Protein AF-A0A0B2ST90-F1 (afdb_monomer_lite)

Sequence (62 aa):
MTTVFSMLQHSTCPEDLTFHFLSAHDDAPKLFSSIKSTFPYLKMKIDRFDSNRVRGKISKSI

Secondary structure (DSSP, 8-state):
-HHHHHHHHH-S-GGG--EEEEESSTTHHHHHHHHHHH-TT--EEEEE--GGGTTTTS----

Foldseek 3Di:
DVVLVVCCVPDPCNLPDAEEAEDQDPCQVVVVVVVCVVPVNHHYDYDYDDVVVCVVVDDPDD

Organism: Glycine soja (NCBI:txid3848)

pLDDT: mean 88.89, std 6.54, range [55.0, 95.31]

Radius of gyration: 14.27 Å; chains: 1; bounding box: 28×27×35 Å

InterPro domains:
  IPR050748 Glycosyltransferase 8 domain-containing [PTHR13778] (1-62)

Structure (mmCIF, N/CA/C/O backbone):
data_AF-A0A0B2ST90-F1
#
_entry.id   AF-A0A0B2ST90-F1
#
loop_
_atom_site.group_PDB
_atom_site.id
_atom_site.type_symbol
_atom_site.label_atom_id
_atom_site.label_alt_id
_atom_site.label_comp_id
_atom_site.label_asym_id
_atom_site.label_entity_id
_atom_site.label_seq_id
_atom_site.pdbx_PDB_ins_code
_atom_site.Cartn_x
_atom_site.Cartn_y
_atom_site.Cartn_z
_atom_site.occupancy
_atom_site.B_iso_or_equiv
_atom_site.auth_seq_id
_atom_site.auth_comp_id
_atom_site.auth_asym_id
_atom_site.auth_atom_id
_atom_site.pdbx_PDB_model_num
ATOM 1 N N . MET A 1 1 ? 3.842 6.447 6.287 1.00 78.19 1 M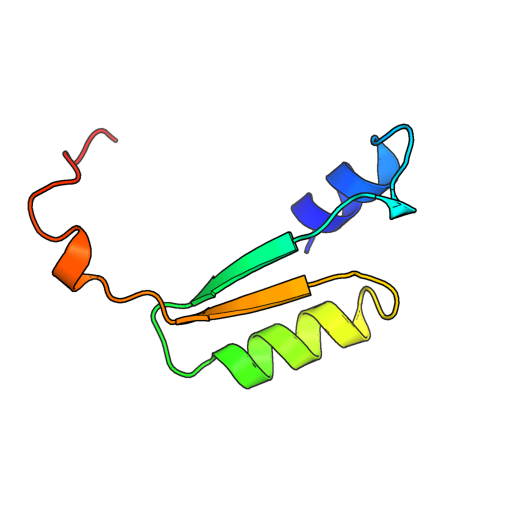ET A N 1
ATOM 2 C CA . MET A 1 1 ? 2.656 6.000 7.058 1.00 78.19 1 MET A CA 1
ATOM 3 C C . MET A 1 1 ? 1.660 7.111 7.369 1.00 78.19 1 MET A C 1
ATOM 5 O O . MET A 1 1 ? 0.485 6.803 7.497 1.00 78.19 1 MET A O 1
ATOM 9 N N . THR A 1 2 ? 2.074 8.380 7.439 1.00 87.25 2 THR A N 1
ATOM 10 C CA . THR A 1 2 ? 1.202 9.528 7.766 1.00 87.25 2 THR A CA 1
ATOM 11 C C . THR A 1 2 ? -0.030 9.662 6.864 1.00 87.25 2 THR A C 1
ATOM 13 O O . THR A 1 2 ? -1.118 9.876 7.377 1.00 87.25 2 THR A O 1
ATOM 16 N N . THR A 1 3 ? 0.101 9.448 5.550 1.00 90.12 3 THR A N 1
ATOM 17 C CA . THR A 1 3 ? -1.032 9.505 4.605 1.00 90.12 3 THR A CA 1
ATOM 18 C C . THR A 1 3 ? -2.091 8.436 4.873 1.00 90.12 3 THR A C 1
ATOM 20 O O . THR A 1 3 ? -3.281 8.723 4.863 1.00 90.12 3 THR A O 1
ATOM 23 N N . VAL A 1 4 ? -1.672 7.196 5.147 1.00 91.50 4 VAL A N 1
ATOM 24 C CA . VAL A 1 4 ? -2.605 6.105 5.480 1.00 91.50 4 VAL A CA 1
ATOM 25 C C . VAL A 1 4 ? -3.366 6.450 6.760 1.00 91.50 4 VAL A C 1
ATOM 27 O O . VAL A 1 4 ? -4.582 6.299 6.814 1.00 91.50 4 VAL A O 1
ATOM 30 N N . PHE A 1 5 ? -2.666 6.987 7.764 1.00 92.06 5 PHE A N 1
ATOM 31 C CA . PHE A 1 5 ? -3.277 7.409 9.021 1.00 92.06 5 PHE A CA 1
ATOM 32 C C . PHE A 1 5 ? -4.291 8.543 8.830 1.00 92.06 5 PHE A C 1
ATOM 34 O O . PHE A 1 5 ? -5.408 8.442 9.327 1.00 92.06 5 PHE A O 1
ATOM 41 N N . SER A 1 6 ? -3.947 9.585 8.066 1.00 94.50 6 SER A N 1
ATOM 42 C CA . SER A 1 6 ? -4.867 10.700 7.823 1.00 94.50 6 SER A CA 1
ATOM 43 C C . SER A 1 6 ? -6.120 10.253 7.066 1.00 94.50 6 SER A C 1
ATOM 45 O O . SER A 1 6 ? -7.216 10.706 7.380 1.00 94.50 6 SER A O 1
ATOM 47 N N . MET A 1 7 ? -5.991 9.331 6.104 1.00 92.69 7 MET A N 1
ATOM 48 C CA . MET A 1 7 ? -7.150 8.768 5.400 1.00 92.69 7 MET A CA 1
ATOM 49 C C . MET A 1 7 ? -8.061 7.990 6.351 1.00 92.69 7 MET A C 1
ATOM 51 O O . MET A 1 7 ? -9.271 8.186 6.314 1.00 92.69 7 MET A O 1
ATOM 55 N N . LEU A 1 8 ? -7.500 7.159 7.234 1.00 92.12 8 LEU A N 1
ATOM 56 C CA . LEU A 1 8 ? -8.284 6.435 8.238 1.00 92.12 8 LEU A CA 1
ATOM 57 C C . LEU A 1 8 ? -8.974 7.386 9.228 1.00 92.12 8 LEU A C 1
ATOM 59 O O . LEU A 1 8 ? -10.123 7.155 9.582 1.00 92.12 8 LEU A O 1
ATOM 63 N N . GLN A 1 9 ? -8.300 8.461 9.647 1.00 92.88 9 GLN A N 1
ATOM 64 C CA . GLN A 1 9 ? -8.829 9.426 10.616 1.00 92.88 9 GLN A CA 1
ATOM 65 C C . GLN A 1 9 ? -9.976 10.282 10.058 1.00 92.88 9 GLN A C 1
ATOM 67 O O . GLN A 1 9 ? -10.862 10.684 10.810 1.00 92.88 9 GLN A O 1
ATOM 72 N N . HIS A 1 10 ? -9.950 10.592 8.762 1.00 93.44 10 HIS A N 1
ATOM 73 C CA . HIS A 1 10 ? -10.892 11.529 8.145 1.00 93.44 10 HIS A CA 1
ATOM 74 C C . HIS A 1 10 ? -11.939 10.868 7.240 1.00 93.44 10 HIS A C 1
ATOM 76 O O . HIS A 1 10 ? -12.767 11.570 6.662 1.00 93.44 10 HIS A O 1
ATOM 82 N N . SER A 1 11 ? -11.937 9.540 7.118 1.00 92.19 11 SER A N 1
ATOM 83 C CA . SER A 1 11 ? -12.968 8.817 6.367 1.00 92.19 11 SER A CA 1
ATOM 84 C C . SER A 1 11 ? -14.173 8.502 7.247 1.00 92.19 11 SER A C 1
ATOM 86 O O . SER A 1 11 ? -14.023 8.050 8.377 1.00 92.19 11 SER A O 1
ATOM 88 N N . THR A 1 12 ? -15.381 8.689 6.712 1.00 92.56 12 THR A N 1
ATOM 89 C CA . THR A 1 12 ? -16.641 8.411 7.426 1.00 92.56 12 THR A CA 1
ATOM 90 C C . THR A 1 12 ? -16.877 6.913 7.665 1.00 92.56 12 THR A C 1
ATOM 92 O O . THR A 1 12 ? -17.553 6.556 8.621 1.00 92.56 12 THR A O 1
ATOM 95 N N . CYS A 1 13 ? -16.314 6.044 6.817 1.00 90.44 13 CYS A N 1
ATOM 96 C CA . CYS A 1 13 ? -16.409 4.583 6.911 1.00 90.44 13 CYS A CA 1
ATOM 97 C C . CYS A 1 13 ? -15.032 3.952 6.610 1.00 90.44 13 CYS A C 1
ATOM 99 O O . CYS A 1 13 ? -14.735 3.602 5.465 1.00 90.44 13 CYS A O 1
ATOM 101 N N . PRO A 1 14 ? -14.124 3.888 7.599 1.00 86.94 14 PRO A N 1
ATOM 102 C CA . PRO A 1 14 ? -12.762 3.392 7.400 1.00 86.94 14 PRO A CA 1
ATOM 103 C C . PRO A 1 14 ? -12.685 1.881 7.128 1.00 86.94 14 PRO A C 1
ATOM 105 O O . PRO A 1 14 ? -11.732 1.416 6.504 1.00 86.94 14 PRO A O 1
ATOM 108 N N . GLU A 1 15 ? -13.677 1.104 7.558 1.00 86.19 15 GLU A N 1
ATOM 109 C CA . GLU A 1 15 ? -13.759 -0.345 7.354 1.00 86.19 15 GLU A CA 1
ATOM 110 C C . GLU A 1 15 ? -13.975 -0.768 5.892 1.00 86.19 15 GLU A C 1
ATOM 112 O O . GLU A 1 15 ? -13.653 -1.911 5.535 1.00 86.19 15 GLU A O 1
ATOM 117 N N . ASP A 1 16 ? -14.472 0.136 5.045 1.00 89.81 16 ASP A N 1
ATOM 118 C CA . ASP A 1 16 ? -14.683 -0.097 3.610 1.00 89.81 16 ASP A CA 1
ATOM 119 C C . ASP A 1 16 ? -13.477 0.329 2.747 1.00 89.81 16 ASP A C 1
ATOM 121 O O . ASP A 1 16 ? -13.418 0.089 1.542 1.00 89.81 16 ASP A O 1
ATOM 125 N N . LEU A 1 17 ? -12.443 0.911 3.362 1.00 90.88 17 LEU A N 1
ATOM 126 C CA . LEU A 1 17 ? -11.229 1.292 2.647 1.00 90.88 17 LEU A CA 1
ATOM 127 C C . LEU A 1 17 ? -10.349 0.072 2.353 1.00 90.88 17 LEU A C 1
ATOM 129 O O . LEU A 1 17 ? -9.971 -0.688 3.247 1.00 90.88 17 LEU A O 1
ATOM 133 N N . THR A 1 18 ? -9.944 -0.060 1.089 1.00 93.44 18 THR A N 1
ATOM 134 C CA . THR A 1 18 ? -8.944 -1.041 0.647 1.00 93.44 18 THR A CA 1
ATOM 135 C C . THR A 1 18 ? -7.763 -0.327 0.004 1.00 93.44 18 THR A C 1
ATOM 137 O O . THR A 1 18 ? -7.929 0.477 -0.911 1.00 93.44 18 THR A O 1
ATOM 140 N N . PHE A 1 19 ? -6.554 -0.634 0.470 1.00 94.31 19 PHE A N 1
ATOM 141 C CA . PHE A 1 19 ? -5.329 0.011 0.005 1.00 94.31 19 PHE A CA 1
ATOM 142 C C . PHE A 1 19 ? -4.550 -0.896 -0.951 1.00 94.31 19 PHE A C 1
ATOM 144 O O . PHE A 1 19 ? -4.159 -2.006 -0.594 1.00 94.31 19 PHE A O 1
ATOM 151 N N . HIS A 1 20 ? -4.262 -0.397 -2.151 1.00 93.62 20 HIS A N 1
ATOM 152 C CA . HIS A 1 20 ? -3.372 -1.054 -3.107 1.00 93.62 20 HIS A CA 1
ATOM 153 C C . HIS A 1 20 ? -2.041 -0.308 -3.158 1.00 93.62 20 HIS A C 1
ATOM 155 O O . HIS A 1 20 ? -1.975 0.840 -3.593 1.00 93.62 20 HIS A O 1
ATOM 161 N N . PHE A 1 21 ? -0.978 -0.962 -2.704 1.00 92.25 21 PHE A N 1
ATOM 162 C CA . PHE A 1 21 ? 0.379 -0.440 -2.770 1.00 92.25 21 PHE A CA 1
ATOM 163 C C . PHE A 1 21 ? 1.089 -1.006 -3.993 1.00 92.25 21 PHE A C 1
ATOM 165 O O . PHE A 1 21 ? 1.020 -2.202 -4.266 1.00 92.25 21 PHE A O 1
ATOM 172 N N . LEU A 1 22 ? 1.812 -0.148 -4.702 1.00 91.69 22 LEU A N 1
ATOM 173 C CA . LEU A 1 22 ? 2.638 -0.525 -5.840 1.00 91.69 22 LEU A CA 1
ATOM 174 C C . LEU A 1 22 ? 4.110 -0.405 -5.446 1.00 91.69 22 LEU A C 1
ATOM 176 O O . LEU A 1 22 ? 4.546 0.664 -5.024 1.00 91.69 22 LEU A O 1
ATOM 180 N N . SER A 1 23 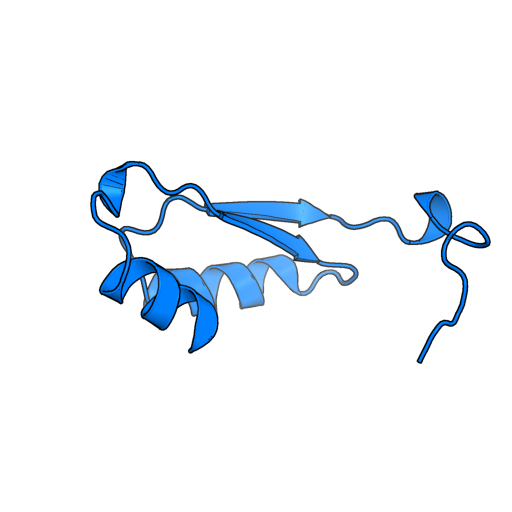? 4.873 -1.492 -5.586 1.00 90.88 23 SER A N 1
ATOM 181 C CA . SER A 1 23 ? 6.319 -1.505 -5.318 1.00 90.88 23 SER A CA 1
ATOM 182 C C . SER A 1 23 ? 7.103 -1.830 -6.584 1.00 90.88 23 SER A C 1
ATOM 184 O O . SER A 1 23 ? 6.873 -2.868 -7.203 1.00 90.88 23 SER A O 1
ATOM 186 N N . ALA A 1 24 ? 8.038 -0.955 -6.962 1.00 87.44 24 ALA A N 1
ATOM 187 C CA . ALA A 1 24 ? 8.927 -1.165 -8.110 1.00 87.44 24 ALA A CA 1
ATOM 188 C C . ALA A 1 24 ? 10.107 -2.104 -7.795 1.00 87.44 24 ALA A C 1
ATOM 190 O O . ALA A 1 24 ? 10.692 -2.687 -8.706 1.00 87.44 24 ALA A O 1
ATOM 191 N N . HIS A 1 25 ? 10.445 -2.250 -6.513 1.00 82.31 25 HIS A N 1
ATOM 192 C CA . HIS A 1 25 ? 11.556 -3.066 -6.027 1.00 82.31 25 HIS A CA 1
ATOM 193 C C . HIS A 1 25 ? 11.043 -4.277 -5.240 1.00 82.31 25 HIS A C 1
ATOM 195 O O . HIS A 1 25 ? 9.887 -4.300 -4.796 1.00 82.31 25 HIS A O 1
ATOM 201 N N . ASP A 1 26 ? 11.917 -5.264 -5.029 1.00 77.94 26 ASP A N 1
ATOM 202 C CA . ASP A 1 26 ? 11.620 -6.495 -4.279 1.00 77.94 26 ASP A CA 1
ATOM 203 C C . ASP A 1 26 ? 11.485 -6.263 -2.753 1.00 77.94 26 ASP A C 1
ATOM 205 O O . ASP A 1 26 ? 11.384 -7.197 -1.963 1.00 77.94 26 ASP A O 1
ATOM 209 N N . ASP A 1 27 ? 11.382 -5.001 -2.332 1.00 82.88 27 ASP A N 1
ATOM 210 C CA . ASP A 1 27 ? 11.212 -4.549 -0.948 1.00 82.88 27 ASP A CA 1
ATOM 211 C C . ASP A 1 27 ? 9.778 -4.755 -0.421 1.00 82.88 27 ASP A C 1
ATOM 213 O O . ASP A 1 27 ? 9.459 -4.394 0.718 1.00 82.88 27 ASP A O 1
ATOM 217 N N . ALA A 1 28 ? 8.898 -5.337 -1.241 1.00 86.38 28 ALA A N 1
ATOM 218 C CA . ALA A 1 28 ? 7.495 -5.583 -0.923 1.00 86.38 28 ALA A CA 1
ATOM 219 C C . ALA A 1 28 ? 7.282 -6.296 0.432 1.00 86.38 28 ALA A C 1
ATOM 221 O O . ALA A 1 28 ? 6.408 -5.853 1.181 1.00 86.38 28 ALA A O 1
ATOM 222 N N . PRO A 1 29 ? 8.075 -7.316 0.832 1.00 89.81 29 PRO A N 1
ATOM 223 C CA . PRO A 1 29 ? 7.919 -7.957 2.140 1.00 89.81 29 PRO A CA 1
ATOM 224 C C . PRO A 1 29 ? 8.202 -7.009 3.313 1.00 89.81 29 PRO A C 1
ATOM 226 O O . PRO A 1 29 ? 7.490 -7.022 4.318 1.00 89.81 29 PRO A O 1
ATOM 229 N N . LYS A 1 30 ? 9.216 -6.144 3.179 1.00 90.94 30 LYS A N 1
ATOM 230 C CA . LYS A 1 30 ? 9.579 -5.160 4.208 1.00 90.94 30 LYS A CA 1
ATOM 231 C C . LYS A 1 30 ? 8.508 -4.078 4.326 1.00 90.94 30 LYS A C 1
ATOM 233 O O . LYS A 1 30 ? 8.123 -3.713 5.437 1.00 90.94 30 LYS A O 1
ATOM 238 N N . LEU A 1 31 ? 7.991 -3.610 3.189 1.00 89.81 31 LEU A N 1
ATOM 239 C CA . LEU A 1 31 ? 6.870 -2.674 3.143 1.00 89.81 31 LEU A CA 1
ATOM 240 C C . LEU A 1 31 ? 5.623 -3.280 3.800 1.00 89.81 31 LEU A C 1
ATOM 242 O O . LEU A 1 31 ? 5.022 -2.644 4.665 1.00 89.81 31 LEU A O 1
ATOM 246 N N . PHE A 1 32 ? 5.287 -4.528 3.461 1.00 91.81 32 PHE A N 1
ATOM 247 C CA . PHE A 1 32 ? 4.169 -5.255 4.060 1.00 91.81 32 PHE A CA 1
ATOM 248 C C . PHE A 1 32 ? 4.306 -5.340 5.578 1.00 91.81 32 PHE A C 1
ATOM 250 O O . PHE A 1 32 ? 3.401 -4.931 6.302 1.00 91.81 32 PHE A O 1
ATOM 257 N N . SER A 1 33 ? 5.460 -5.809 6.064 1.00 93.00 33 SER A N 1
ATOM 258 C CA . SER A 1 33 ? 5.744 -5.916 7.495 1.00 93.00 33 SER A CA 1
ATOM 259 C C . SER A 1 33 ? 5.580 -4.578 8.215 1.00 93.00 33 SER A C 1
ATOM 261 O O . SER A 1 33 ? 5.009 -4.548 9.302 1.00 93.00 33 SER A O 1
ATOM 263 N N . SER A 1 34 ? 6.068 -3.482 7.630 1.00 92.88 34 SER A N 1
ATOM 264 C CA . SER A 1 34 ? 6.024 -2.157 8.253 1.00 92.88 34 SER A CA 1
ATOM 265 C C . SER A 1 34 ? 4.611 -1.574 8.309 1.00 92.88 34 SER A C 1
ATOM 267 O O . SER A 1 34 ? 4.231 -0.981 9.321 1.00 92.88 34 SER A O 1
ATOM 269 N N . ILE A 1 35 ? 3.813 -1.735 7.249 1.00 92.19 35 ILE A N 1
ATOM 270 C CA . ILE A 1 35 ? 2.425 -1.256 7.255 1.00 92.19 35 ILE A CA 1
ATOM 271 C C . ILE A 1 35 ? 1.590 -2.133 8.190 1.00 92.19 35 ILE A C 1
ATOM 273 O O . ILE A 1 35 ? 0.816 -1.603 8.980 1.00 92.19 35 ILE A O 1
ATOM 277 N N . LYS A 1 36 ? 1.772 -3.460 8.156 1.00 93.44 36 LYS A N 1
ATOM 278 C CA . LYS A 1 36 ? 1.005 -4.398 8.982 1.00 93.44 36 LYS A CA 1
ATOM 279 C C . LYS A 1 36 ? 1.295 -4.246 10.476 1.00 93.44 36 LYS A C 1
ATOM 281 O O . LYS A 1 36 ? 0.368 -4.383 11.266 1.00 93.44 36 LYS A O 1
ATOM 286 N N . SER A 1 37 ? 2.532 -3.926 10.865 1.00 95.31 37 SER A N 1
ATOM 287 C CA . SER A 1 37 ? 2.858 -3.636 12.269 1.00 95.31 37 SER A CA 1
ATOM 288 C C . SER A 1 37 ? 2.238 -2.326 12.760 1.00 95.31 37 SER A C 1
ATOM 290 O O . SER A 1 37 ? 1.864 -2.231 13.923 1.00 95.31 37 SER A O 1
ATOM 292 N N . THR A 1 38 ? 2.095 -1.333 11.877 1.00 93.50 38 THR A N 1
ATOM 293 C CA . THR A 1 38 ? 1.504 -0.026 12.214 1.00 93.50 38 THR A CA 1
ATOM 294 C C . THR A 1 38 ? -0.028 -0.074 12.198 1.00 93.50 38 THR A C 1
ATOM 296 O O . THR A 1 38 ? -0.681 0.510 13.057 1.00 93.50 38 THR A O 1
ATOM 299 N N . PHE A 1 39 ? -0.611 -0.789 11.232 1.00 92.38 39 PHE A N 1
ATOM 300 C CA . PHE A 1 39 ? -2.054 -0.890 11.007 1.00 92.38 39 PHE A CA 1
ATOM 301 C C . PHE A 1 39 ? -2.469 -2.364 10.827 1.00 92.38 39 PHE A C 1
ATOM 303 O O . PHE A 1 39 ? -2.699 -2.821 9.701 1.00 92.38 39 PHE A O 1
ATOM 310 N N . PRO A 1 40 ? -2.596 -3.138 11.922 1.00 91.25 40 PRO A N 1
ATOM 311 C CA . PRO A 1 40 ? -2.864 -4.578 11.859 1.00 91.25 40 PRO A CA 1
ATOM 312 C C . PRO A 1 40 ? -4.171 -4.933 11.146 1.00 91.25 40 PRO A C 1
ATOM 314 O O . PRO A 1 40 ? -4.269 -5.984 10.513 1.00 91.25 40 PRO A O 1
ATOM 317 N N . TYR A 1 41 ? -5.159 -4.043 11.202 1.00 89.06 41 TYR A N 1
ATOM 318 C CA . TYR A 1 41 ? -6.499 -4.256 10.652 1.00 89.06 41 TYR A CA 1
ATOM 319 C C . TYR A 1 41 ? -6.678 -3.709 9.232 1.00 89.06 41 TYR A C 1
ATOM 321 O O . TYR A 1 41 ? -7.746 -3.857 8.647 1.00 89.06 41 TYR A O 1
ATOM 329 N N . LEU A 1 42 ? -5.641 -3.092 8.658 1.00 91.69 42 LEU A N 1
ATOM 330 C CA . LEU A 1 42 ? -5.730 -2.486 7.336 1.00 91.69 42 LEU A CA 1
ATOM 331 C C . LEU A 1 42 ? -5.876 -3.562 6.254 1.00 91.69 42 LEU A C 1
ATOM 333 O O . LEU A 1 42 ? -5.023 -4.448 6.118 1.00 91.69 42 LEU A O 1
ATOM 337 N N . LYS A 1 43 ? -6.942 -3.456 5.456 1.00 92.75 43 LYS A N 1
ATOM 338 C CA . LYS A 1 43 ? -7.118 -4.236 4.229 1.00 92.75 43 LYS A CA 1
ATOM 339 C C . LYS A 1 43 ? -6.163 -3.678 3.178 1.00 92.75 43 LYS A C 1
ATOM 341 O O . LYS A 1 43 ? -6.358 -2.569 2.680 1.00 92.75 43 LYS A O 1
ATOM 346 N N . MET A 1 44 ? -5.107 -4.427 2.868 1.00 92.56 44 MET A N 1
ATOM 347 C CA . MET A 1 44 ? -4.106 -3.996 1.896 1.00 92.56 44 MET A CA 1
ATOM 348 C C . MET A 1 44 ? -3.658 -5.113 0.965 1.00 92.56 44 MET A C 1
ATOM 350 O O . MET A 1 44 ? -3.592 -6.278 1.360 1.00 92.56 44 MET A O 1
ATOM 354 N N . LYS A 1 45 ? -3.253 -4.719 -0.239 1.00 93.12 45 LYS A N 1
ATOM 355 C CA . LYS A 1 45 ? -2.549 -5.560 -1.202 1.00 93.12 45 LYS A CA 1
ATOM 356 C C . LYS A 1 45 ? -1.286 -4.845 -1.666 1.00 93.12 45 LYS A C 1
ATOM 358 O O . LYS A 1 45 ? -1.296 -3.627 -1.824 1.00 93.12 45 LYS A O 1
ATOM 363 N N . ILE A 1 46 ? -0.209 -5.597 -1.873 1.00 91.75 46 ILE A N 1
ATOM 364 C CA . ILE A 1 46 ? 1.007 -5.078 -2.501 1.00 91.75 46 ILE A CA 1
ATOM 365 C C . ILE A 1 46 ? 1.163 -5.761 -3.849 1.00 91.75 46 ILE A C 1
ATOM 367 O O . ILE A 1 46 ? 1.277 -6.983 -3.922 1.00 91.75 46 ILE A O 1
ATOM 371 N N . ASP A 1 47 ? 1.158 -4.961 -4.904 1.00 91.12 47 ASP A N 1
ATOM 372 C CA . ASP A 1 47 ? 1.304 -5.399 -6.280 1.00 91.12 47 ASP A CA 1
ATOM 373 C C . ASP A 1 47 ? 2.675 -4.942 -6.818 1.00 91.12 47 ASP A C 1
ATOM 375 O O . ASP A 1 47 ? 3.163 -3.844 -6.520 1.00 91.12 47 ASP A O 1
ATOM 379 N N . ARG A 1 48 ? 3.328 -5.798 -7.616 1.00 90.75 48 ARG A N 1
ATOM 380 C CA . ARG A 1 48 ? 4.602 -5.460 -8.267 1.00 90.75 48 ARG A CA 1
ATOM 381 C C . ARG A 1 48 ? 4.350 -4.438 -9.368 1.00 90.75 48 ARG A C 1
ATOM 383 O O . ARG A 1 48 ? 3.530 -4.655 -10.260 1.00 90.75 48 ARG A O 1
ATOM 390 N N . PHE A 1 49 ? 5.104 -3.352 -9.335 1.00 91.00 49 PHE A N 1
ATOM 391 C CA . PHE A 1 49 ? 5.076 -2.333 -10.365 1.00 91.00 49 PHE A CA 1
ATOM 392 C C . PHE A 1 49 ? 6.148 -2.607 -11.420 1.00 91.00 49 PHE A C 1
ATOM 394 O O . PHE A 1 49 ? 7.343 -2.557 -11.138 1.00 91.00 49 PHE A O 1
ATOM 401 N N . ASP A 1 50 ? 5.714 -2.874 -12.650 1.00 89.56 50 ASP A N 1
ATOM 402 C CA . ASP A 1 50 ? 6.601 -2.967 -13.808 1.00 89.56 50 ASP A CA 1
ATOM 403 C C . ASP A 1 50 ? 6.675 -1.613 -14.521 1.00 89.56 50 ASP A C 1
ATOM 405 O O . ASP A 1 50 ? 5.754 -1.207 -15.239 1.00 89.56 50 ASP A O 1
ATOM 409 N N . SER A 1 51 ? 7.799 -0.921 -14.332 1.00 89.00 51 SER A N 1
ATOM 410 C CA . SER A 1 51 ? 8.056 0.392 -14.927 1.00 89.00 51 SER A CA 1
ATOM 411 C C . SER A 1 51 ? 8.073 0.363 -16.457 1.00 89.00 51 SER A C 1
ATOM 413 O O . SER A 1 51 ? 7.793 1.387 -17.086 1.00 89.00 5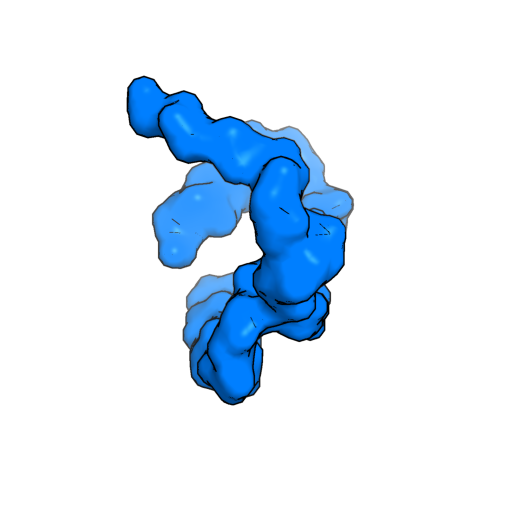1 SER A O 1
ATOM 415 N N . ASN A 1 52 ? 8.316 -0.795 -17.083 1.00 90.25 52 ASN A N 1
ATOM 416 C CA . ASN A 1 52 ? 8.306 -0.916 -18.540 1.00 90.25 52 ASN A CA 1
ATOM 417 C C . ASN A 1 52 ? 6.912 -0.682 -19.133 1.00 90.25 52 ASN A C 1
ATOM 419 O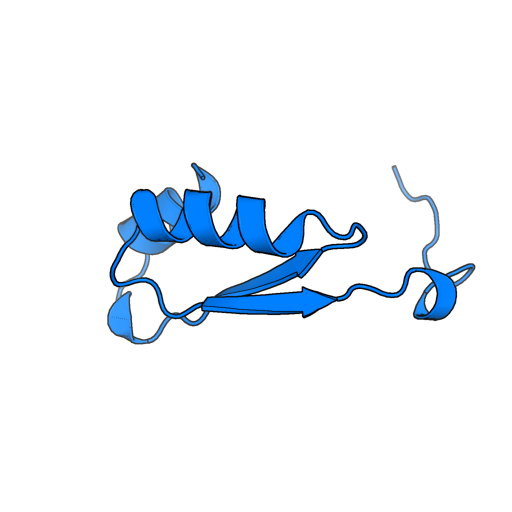 O . ASN A 1 52 ? 6.811 -0.173 -20.248 1.00 90.25 52 ASN A O 1
ATOM 423 N N . ARG A 1 53 ? 5.833 -0.955 -18.385 1.00 89.00 53 ARG A N 1
ATOM 424 C CA . ARG A 1 53 ? 4.446 -0.765 -18.859 1.00 89.00 53 ARG A CA 1
ATOM 425 C C . ARG A 1 53 ? 4.085 0.702 -19.099 1.00 89.00 53 ARG A C 1
ATOM 427 O O . ARG A 1 53 ? 3.179 0.993 -19.881 1.00 89.00 53 ARG A O 1
ATOM 434 N N . VAL A 1 54 ? 4.783 1.619 -18.432 1.00 89.31 54 VAL A N 1
ATOM 435 C CA . VAL A 1 54 ? 4.540 3.069 -18.504 1.00 89.31 54 VAL A CA 1
ATOM 436 C C . VAL A 1 54 ? 5.737 3.847 -19.051 1.00 89.31 54 VAL A C 1
ATOM 438 O O . VAL A 1 54 ? 5.689 5.076 -19.154 1.00 89.31 54 VAL A O 1
ATOM 441 N N . ARG A 1 55 ? 6.818 3.151 -19.424 1.00 87.88 55 ARG A N 1
ATOM 442 C CA . ARG A 1 55 ? 8.032 3.767 -19.960 1.00 87.88 55 ARG A CA 1
ATOM 443 C C . ARG A 1 55 ? 7.695 4.552 -21.228 1.00 87.88 55 ARG A C 1
ATOM 445 O O . ARG A 1 55 ? 7.113 4.015 -22.163 1.00 87.88 55 ARG A O 1
ATOM 452 N N . GLY A 1 56 ? 8.034 5.840 -21.237 1.00 87.38 56 GLY A N 1
ATOM 453 C CA . GLY A 1 56 ? 7.731 6.745 -22.351 1.00 87.38 56 GLY A CA 1
ATOM 454 C C . GLY A 1 56 ? 6.271 7.213 -22.442 1.00 87.38 56 GLY A C 1
ATOM 455 O O . GLY A 1 56 ? 5.958 7.971 -23.350 1.00 87.38 56 GLY A O 1
ATOM 456 N N . LYS A 1 57 ? 5.387 6.805 -21.516 1.00 88.12 57 LYS A N 1
ATOM 457 C CA . LYS A 1 57 ? 3.984 7.265 -21.451 1.00 88.12 57 LYS A CA 1
ATOM 458 C C . LYS A 1 57 ? 3.736 8.350 -20.406 1.00 88.12 57 LYS A C 1
ATOM 460 O O . LYS A 1 57 ? 2.704 9.007 -20.444 1.00 88.12 57 LYS A O 1
ATOM 465 N N . ILE A 1 58 ? 4.664 8.520 -19.470 1.00 83.12 58 ILE A N 1
ATOM 466 C CA . ILE A 1 58 ? 4.592 9.551 -18.436 1.00 83.12 58 ILE A CA 1
ATOM 467 C C . ILE A 1 58 ? 5.429 10.733 -18.919 1.00 83.12 58 ILE A C 1
ATOM 469 O O . ILE A 1 58 ? 6.654 10.617 -19.022 1.00 83.12 58 ILE A O 1
ATOM 473 N N . SER A 1 59 ? 4.785 11.859 -19.239 1.00 82.06 59 SER A N 1
ATOM 474 C CA . SER A 1 59 ? 5.519 13.105 -19.453 1.00 82.06 59 SER A CA 1
ATOM 475 C C . SER A 1 59 ? 6.137 13.534 -18.126 1.00 82.06 59 SER A C 1
ATOM 477 O O . SER A 1 59 ? 5.501 13.458 -17.075 1.00 82.06 59 SER A O 1
ATOM 479 N N . LYS A 1 60 ? 7.390 13.991 -18.157 1.00 75.00 60 LYS A N 1
ATOM 480 C CA . LYS A 1 60 ? 7.990 14.668 -17.005 1.00 75.00 60 LYS A CA 1
ATOM 481 C C . LYS A 1 60 ? 7.357 16.054 -16.886 1.00 75.00 60 LYS A C 1
ATOM 483 O O . LYS A 1 60 ? 7.923 17.027 -17.368 1.00 75.00 60 LYS A O 1
ATOM 488 N N . SER A 1 61 ? 6.169 16.128 -16.304 1.00 68.50 61 SER A N 1
ATOM 489 C CA . SER A 1 61 ? 5.644 17.380 -15.768 1.00 68.50 61 SER A CA 1
ATOM 490 C C . SER A 1 61 ? 6.039 17.421 -14.298 1.00 68.50 61 SER A C 1
ATOM 492 O O . SER A 1 61 ? 5.606 16.568 -13.524 1.00 68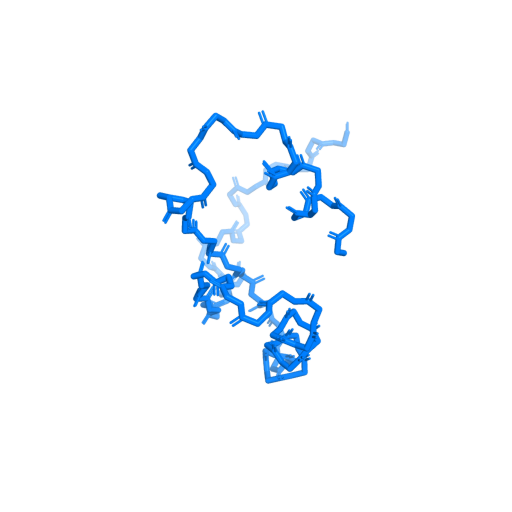.50 61 SER A O 1
ATOM 494 N N . ILE A 1 62 ? 6.959 18.332 -13.982 1.00 55.00 62 ILE A N 1
ATOM 495 C CA . ILE A 1 62 ? 7.414 18.658 -12.625 1.00 55.00 62 ILE A CA 1
ATOM 496 C C . ILE A 1 62 ? 6.565 19.824 -12.134 1.00 55.00 62 ILE A C 1
ATOM 498 O O . ILE A 1 62 ? 6.3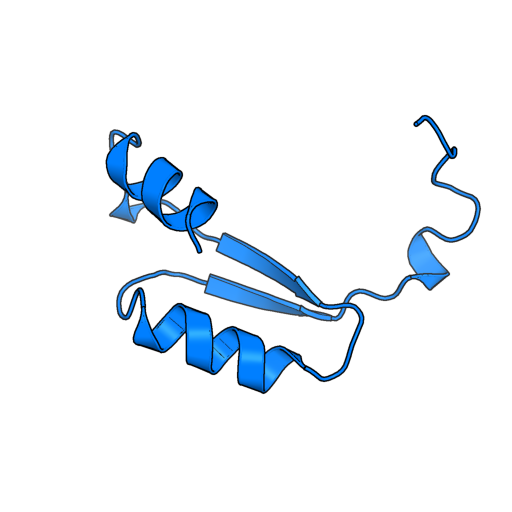69 20.754 -12.950 1.00 55.00 62 ILE A O 1
#